Protein AF-A0AAU8J8J9-F1 (afdb_monomer)

InterPro domains:
  IPR025591 RloB-like protein [PF13707] (3-68)

Radius of gyration: 14.96 Å; Cα contacts (8 Å, |Δi|>4): 23; chai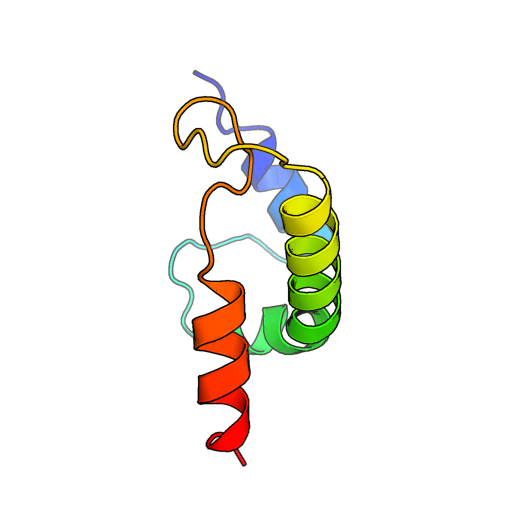ns: 1; bounding box: 39×22×35 Å

Solvent-accessible surface area (backbone atoms only — not comparable to full-atom values): 4708 Å² total; per-residue (Å²): 130,86,63,73,59,61,52,56,52,45,17,67,76,69,76,46,84,75,57,88,88,43,92,59,52,61,71,73,44,50,86,48,44,68,60,51,41,55,51,51,56,54,53,51,71,72,49,95,63,95,40,71,90,80,41,86,71,60,69,65,63,57,57,58,52,58,58,53,56,76,74,64,126

pLDDT: mean 86.57, std 12.04, range [38.16, 96.19]

Sequence (73 aa):
MKNMNCQKKLDSLLGDSYQKNSDNMYERLQKNQATAIKNAEKLLKEYDIIDPTNNNPSTTVHLLVQELNQYIV

Organism: NCBI:txid2792601

Nearest PDB structures (foldseek):
  7edx-assembly1_k  TM=2.619E-01  e=8.015E+00  Homo sapiens

Structure (mmCIF, N/CA/C/O backbone):
data_AF-A0AAU8J8J9-F1
#
_entry.id   AF-A0AAU8J8J9-F1
#
loop_
_atom_site.group_PDB
_atom_site.id
_atom_site.type_symbol
_atom_site.label_atom_id
_atom_site.label_alt_id
_atom_site.label_comp_id
_atom_site.label_asym_id
_atom_site.label_entity_id
_atom_site.label_seq_id
_atom_site.pdbx_PDB_ins_code
_atom_site.Cartn_x
_atom_site.Cartn_y
_atom_site.Cartn_z
_atom_sit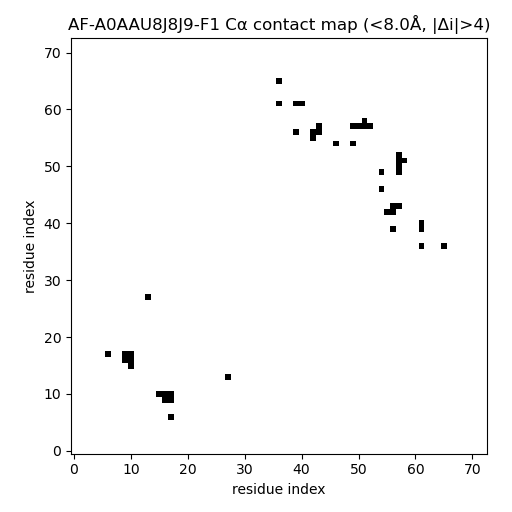e.occupancy
_atom_site.B_iso_or_equiv
_atom_site.auth_seq_id
_atom_site.auth_comp_id
_atom_site.auth_asym_id
_atom_site.auth_atom_id
_atom_site.pdbx_PDB_model_num
ATOM 1 N N . MET A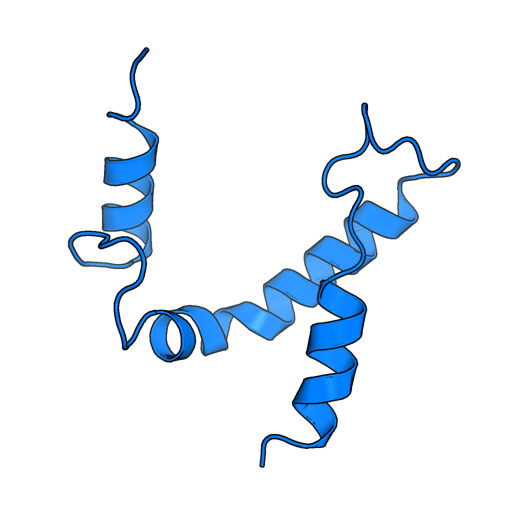 1 1 ? 20.221 0.117 16.140 1.00 38.16 1 MET A N 1
ATOM 2 C CA . MET A 1 1 ? 20.508 1.274 15.254 1.00 38.16 1 MET A CA 1
ATOM 3 C C . MET A 1 1 ? 19.230 2.100 15.107 1.00 38.16 1 MET A C 1
ATOM 5 O O . MET A 1 1 ? 18.153 1.527 15.170 1.00 38.16 1 MET A O 1
ATOM 9 N N . LYS A 1 2 ? 19.335 3.435 15.074 1.00 45.81 2 LYS A N 1
ATOM 10 C CA . LYS A 1 2 ? 18.271 4.419 15.382 1.00 45.81 2 LYS A CA 1
ATOM 11 C C . LYS A 1 2 ? 16.967 4.267 14.561 1.00 45.81 2 LYS A C 1
ATOM 13 O O . LYS A 1 2 ? 16.863 4.816 13.474 1.00 45.81 2 LYS A O 1
ATOM 18 N N . ASN A 1 3 ? 15.920 3.703 15.173 1.00 52.34 3 ASN A N 1
ATOM 19 C CA . ASN A 1 3 ? 14.511 3.831 14.736 1.00 52.34 3 ASN A CA 1
ATOM 20 C C . ASN A 1 3 ? 13.875 5.197 15.090 1.00 52.34 3 ASN A C 1
ATOM 22 O O . ASN A 1 3 ? 12.713 5.458 14.794 1.00 52.34 3 ASN A O 1
ATOM 26 N N . MET A 1 4 ? 14.643 6.091 15.720 1.00 53.66 4 MET A N 1
ATOM 27 C CA . MET A 1 4 ? 14.167 7.336 16.334 1.00 53.66 4 MET A CA 1
ATOM 28 C C . MET A 1 4 ? 13.698 8.404 15.326 1.00 53.66 4 MET A C 1
ATOM 30 O O . MET A 1 4 ? 13.063 9.373 15.730 1.00 53.66 4 MET A O 1
ATOM 34 N N . ASN A 1 5 ? 14.011 8.245 14.033 1.00 70.69 5 ASN A N 1
ATOM 35 C CA . ASN A 1 5 ? 13.637 9.204 12.986 1.00 70.69 5 ASN A CA 1
ATOM 36 C C . ASN A 1 5 ? 12.376 8.778 12.213 1.00 70.69 5 ASN A C 1
ATOM 38 O O . ASN A 1 5 ? 11.544 9.615 11.876 1.00 70.69 5 ASN A O 1
ATOM 42 N N . CYS A 1 6 ? 12.202 7.472 11.980 1.00 76.00 6 CYS A N 1
ATOM 43 C CA . CYS A 1 6 ? 11.026 6.940 11.288 1.00 76.00 6 CYS A CA 1
ATOM 44 C C . CYS A 1 6 ? 9.754 7.171 12.102 1.00 76.00 6 CYS A C 1
ATOM 46 O O . CYS A 1 6 ? 8.772 7.651 11.551 1.00 76.00 6 CYS A O 1
ATOM 48 N N . GLN A 1 7 ? 9.810 6.912 13.413 1.00 86.94 7 GLN A N 1
ATOM 49 C CA . GLN A 1 7 ? 8.686 7.142 14.320 1.00 86.94 7 GLN A CA 1
ATOM 50 C C . GLN A 1 7 ? 8.230 8.604 14.280 1.00 86.94 7 GLN A C 1
ATOM 52 O O . GLN A 1 7 ? 7.093 8.870 13.932 1.00 86.94 7 GLN A O 1
ATOM 57 N N . LYS A 1 8 ? 9.140 9.560 14.504 1.00 90.81 8 LYS A N 1
ATOM 58 C CA . LYS A 1 8 ? 8.806 10.995 14.500 1.00 90.81 8 LYS A CA 1
ATOM 59 C C . LYS A 1 8 ? 8.195 11.467 13.180 1.00 90.81 8 LYS A C 1
ATOM 61 O O . LYS A 1 8 ? 7.298 12.304 13.172 1.00 90.81 8 LYS A O 1
ATOM 66 N N . LYS A 1 9 ? 8.700 10.949 12.055 1.00 91.25 9 LYS A N 1
ATOM 67 C CA . LYS A 1 9 ? 8.159 11.267 10.732 1.00 91.25 9 LYS A CA 1
ATOM 68 C C . LYS A 1 9 ? 6.758 10.690 10.558 1.00 91.25 9 LYS A C 1
ATOM 70 O O . LYS A 1 9 ? 5.892 11.387 10.043 1.00 91.25 9 LYS A O 1
ATOM 75 N N . LEU A 1 10 ? 6.545 9.445 10.983 1.00 91.19 10 LEU A N 1
ATOM 76 C CA . LEU A 1 10 ? 5.222 8.832 10.980 1.00 91.19 10 LEU A CA 1
ATOM 77 C C . LEU A 1 10 ? 4.275 9.634 11.861 1.00 91.19 10 LEU A C 1
ATOM 79 O O . LEU A 1 10 ? 3.251 10.052 11.344 1.00 91.19 10 LEU A O 1
ATOM 83 N N . ASP A 1 11 ? 4.664 9.950 13.097 1.00 93.12 11 ASP A N 1
ATOM 84 C CA . ASP A 1 11 ? 3.843 10.718 14.033 1.00 93.12 11 ASP A CA 1
ATOM 85 C C . ASP A 1 11 ? 3.386 12.048 13.412 1.00 93.12 11 ASP A C 1
ATOM 87 O O . ASP A 1 11 ? 2.207 12.397 13.401 1.00 93.12 11 ASP A O 1
ATOM 91 N N . SER A 1 12 ? 4.325 12.767 12.788 1.00 92.62 12 SER A N 1
ATOM 92 C CA . SER A 1 12 ? 4.042 14.031 12.106 1.00 92.62 12 SER A CA 1
ATOM 93 C C . SER A 1 12 ? 3.112 13.887 10.898 1.00 92.62 12 SER A C 1
ATOM 95 O O . SER A 1 12 ? 2.309 14.784 10.657 1.00 92.62 12 SER A O 1
ATOM 97 N N . LEU A 1 13 ? 3.240 12.820 10.105 1.00 91.44 13 LEU A N 1
ATOM 98 C CA . LEU A 1 13 ? 2.404 12.590 8.916 1.00 91.44 13 LEU A CA 1
ATOM 99 C C . LEU A 1 13 ? 1.000 12.105 9.283 1.00 91.44 13 LEU A C 1
ATOM 101 O O . LEU A 1 13 ? 0.036 12.346 8.559 1.00 91.44 13 LEU A O 1
ATOM 105 N N . LEU A 1 14 ? 0.913 11.388 10.396 1.00 91.00 14 LEU A N 1
ATOM 106 C CA . LEU A 1 14 ? -0.287 10.757 10.913 1.00 91.00 14 LEU A CA 1
ATOM 107 C C . LEU A 1 14 ? -1.096 11.683 11.830 1.00 91.00 14 LEU A C 1
ATOM 109 O O . LEU A 1 14 ? -2.299 11.465 11.984 1.00 91.00 14 LEU A O 1
ATOM 113 N N . GLY A 1 15 ? -0.459 12.721 12.382 1.00 90.81 15 GLY A N 1
ATOM 114 C CA . GLY A 1 15 ? -1.070 13.706 13.275 1.00 90.81 15 GLY A CA 1
ATOM 115 C C . GLY A 1 15 ? -1.241 13.225 14.720 1.00 90.81 15 GLY A C 1
ATOM 116 O O . GLY A 1 15 ? -1.857 13.929 15.515 1.00 90.81 15 GLY A O 1
ATOM 117 N N . ASP A 1 16 ? -0.713 12.049 15.064 1.00 89.56 16 ASP A N 1
ATOM 118 C CA . ASP A 1 16 ? -0.724 11.462 16.408 1.00 89.56 16 ASP A CA 1
ATOM 119 C C . ASP A 1 16 ? 0.503 10.561 16.619 1.00 89.56 16 ASP A C 1
ATOM 121 O O . ASP A 1 16 ? 1.369 10.475 15.758 1.00 89.56 16 ASP A O 1
ATOM 125 N N . SER A 1 17 ? 0.587 9.880 17.762 1.00 91.38 17 SER A N 1
ATOM 126 C CA . SER A 1 17 ? 1.628 8.876 17.987 1.00 91.38 17 SER A CA 1
ATOM 127 C C . SER A 1 17 ? 1.356 7.617 17.160 1.00 91.38 17 SER A C 1
ATOM 129 O O . SER A 1 17 ? 0.390 6.898 17.421 1.00 91.38 17 SER A O 1
ATOM 131 N N . TYR A 1 18 ? 2.254 7.273 16.235 1.00 92.50 18 TYR A N 1
ATOM 132 C CA . TYR A 1 18 ? 2.180 6.019 15.494 1.00 92.50 18 TYR A CA 1
ATOM 133 C C . TYR A 1 18 ? 2.258 4.825 16.448 1.00 92.50 18 TYR A C 1
ATOM 135 O O . TYR A 1 18 ? 3.205 4.671 17.223 1.00 92.50 18 TYR A O 1
ATOM 143 N N . GLN A 1 19 ? 1.283 3.931 16.317 1.00 92.00 19 GLN A N 1
ATOM 144 C CA . GLN A 1 19 ? 1.244 2.644 16.988 1.00 92.00 19 GLN A CA 1
ATOM 145 C C . GLN A 1 19 ? 1.208 1.540 15.932 1.00 92.00 19 GLN A C 1
ATOM 147 O O . GLN A 1 19 ? 0.314 1.486 15.084 1.00 92.00 19 GLN A O 1
ATOM 152 N N . LYS A 1 20 ? 2.188 0.634 15.991 1.00 89.38 20 LYS A N 1
ATOM 153 C CA . LYS A 1 20 ? 2.215 -0.544 15.122 1.00 89.38 20 LYS A CA 1
ATOM 154 C C . LYS A 1 20 ? 0.969 -1.395 15.384 1.00 89.38 20 LYS A C 1
ATOM 156 O O . LYS A 1 20 ? 0.672 -1.685 16.539 1.00 89.38 20 LYS A O 1
ATOM 161 N N . ASN A 1 21 ? 0.301 -1.824 14.312 1.00 91.12 21 ASN A N 1
ATOM 162 C CA . ASN A 1 21 ? -0.930 -2.621 14.361 1.00 91.12 21 ASN A CA 1
ATOM 163 C C . ASN A 1 21 ? -2.085 -1.924 15.105 1.00 91.12 21 ASN A C 1
ATOM 165 O O . ASN A 1 21 ? -2.854 -2.587 15.789 1.00 91.12 21 ASN A O 1
ATOM 169 N N . SER A 1 22 ? -2.181 -0.594 15.022 1.00 93.88 22 SER A N 1
ATOM 170 C CA . SER A 1 22 ? -3.368 0.109 15.514 1.00 93.88 22 SER A CA 1
ATOM 171 C C . SER A 1 22 ? -4.614 -0.333 14.741 1.00 93.88 22 SER A C 1
ATOM 173 O O . SER A 1 22 ? -4.567 -0.411 13.511 1.00 93.88 22 SER A O 1
ATOM 175 N N . ASP A 1 23 ? -5.716 -0.566 15.457 1.00 95.25 23 ASP A N 1
ATOM 176 C CA . ASP A 1 23 ? -6.983 -1.037 14.883 1.00 95.25 23 ASP A CA 1
ATOM 177 C C . ASP A 1 23 ? -7.549 -0.082 13.825 1.00 95.25 23 ASP A C 1
ATOM 179 O O . ASP A 1 23 ? -8.231 -0.523 12.911 1.00 95.25 23 ASP A O 1
ATOM 183 N N . ASN A 1 24 ? -7.227 1.214 13.917 1.00 93.69 24 ASN A N 1
ATOM 184 C CA . ASN A 1 24 ? -7.723 2.247 13.005 1.00 93.69 24 ASN A CA 1
ATOM 185 C C . ASN A 1 24 ? -6.747 2.605 11.866 1.00 93.69 24 ASN A C 1
ATOM 187 O O . ASN A 1 24 ? -6.926 3.605 11.164 1.00 93.69 24 ASN A O 1
ATOM 191 N N . MET A 1 25 ? -5.641 1.864 11.718 1.00 93.44 25 MET A N 1
ATOM 192 C CA . MET A 1 25 ? -4.576 2.236 10.782 1.00 93.44 25 MET A CA 1
ATOM 193 C C . MET A 1 25 ? -5.055 2.210 9.326 1.00 93.44 25 MET A C 1
ATOM 195 O O . MET A 1 25 ? -4.618 3.036 8.521 1.00 93.44 25 MET A O 1
ATOM 199 N N . TYR A 1 26 ? -5.956 1.285 8.985 1.00 91.88 26 TYR A N 1
ATOM 200 C CA . TYR A 1 26 ? -6.498 1.183 7.634 1.00 91.88 26 TYR A CA 1
ATOM 201 C C . TYR A 1 26 ? -7.301 2.436 7.269 1.00 91.88 26 TYR A C 1
ATOM 203 O O . TYR A 1 26 ? -6.990 3.092 6.276 1.00 91.88 26 TYR A O 1
ATOM 211 N N . GLU A 1 27 ? -8.250 2.835 8.110 1.00 92.44 27 GLU A N 1
ATOM 212 C CA . GLU A 1 27 ? -9.134 3.989 7.918 1.00 92.44 27 GLU A CA 1
ATOM 213 C C . GLU A 1 27 ? -8.324 5.278 7.763 1.00 92.44 27 GLU A C 1
ATOM 215 O O . GLU A 1 27 ? -8.588 6.118 6.900 1.00 92.44 27 GLU A O 1
ATOM 220 N N . ARG A 1 28 ? -7.266 5.419 8.564 1.00 92.12 28 ARG A N 1
ATOM 221 C CA . ARG A 1 28 ? -6.379 6.587 8.528 1.00 92.12 28 ARG A CA 1
ATOM 222 C C . ARG A 1 28 ? -5.616 6.717 7.215 1.00 92.12 28 ARG A C 1
ATOM 224 O O . ARG A 1 28 ? -5.363 7.836 6.756 1.00 92.12 28 ARG A O 1
ATOM 231 N N . LEU A 1 29 ? -5.228 5.586 6.628 1.00 93.12 29 LEU A N 1
ATOM 232 C CA . LEU A 1 29 ? -4.447 5.523 5.395 1.00 93.12 29 LEU A CA 1
ATOM 233 C C . LEU A 1 29 ? -5.314 5.395 4.138 1.00 93.12 29 LEU A C 1
ATOM 235 O O . LEU A 1 29 ? -4.819 5.702 3.052 1.00 93.12 29 LEU A O 1
ATOM 239 N N . GLN A 1 30 ? -6.589 5.016 4.266 1.00 93.12 30 GLN A N 1
ATOM 240 C CA . GLN A 1 30 ? -7.503 4.748 3.151 1.00 93.12 30 GLN A CA 1
ATOM 241 C C . GLN A 1 30 ? -7.552 5.908 2.148 1.00 93.12 30 GLN A C 1
ATOM 243 O O . GLN A 1 30 ? -7.409 5.702 0.945 1.00 93.12 30 GLN A O 1
ATOM 248 N N . LYS A 1 31 ? -7.623 7.153 2.636 1.00 93.00 31 LYS A N 1
ATOM 249 C CA . LYS A 1 31 ? -7.618 8.367 1.795 1.00 93.00 31 LYS A CA 1
ATOM 250 C C . LYS A 1 31 ? -6.391 8.504 0.880 1.00 93.00 31 LYS A C 1
ATOM 252 O O . LYS A 1 31 ? -6.457 9.170 -0.147 1.00 93.00 31 LYS A O 1
ATOM 257 N N . ASN A 1 32 ? -5.268 7.891 1.252 1.00 94.44 32 ASN A N 1
ATOM 258 C CA . ASN A 1 32 ? -4.017 7.930 0.496 1.00 94.44 32 ASN A CA 1
ATOM 259 C C . ASN A 1 32 ? -3.829 6.693 -0.397 1.00 94.44 32 ASN A C 1
ATOM 261 O O . ASN A 1 32 ? -2.864 6.645 -1.160 1.00 94.44 32 ASN A O 1
ATOM 265 N N . GLN A 1 33 ? -4.721 5.700 -0.319 1.00 95.19 33 GLN A N 1
ATOM 266 C CA . GLN A 1 33 ? -4.575 4.412 -1.000 1.00 95.19 33 GLN A CA 1
ATOM 267 C C . GLN A 1 33 ? -4.510 4.575 -2.525 1.00 95.19 33 GLN A C 1
ATOM 269 O O . GLN A 1 33 ? -3.623 4.009 -3.159 1.00 95.19 33 GLN A O 1
ATOM 274 N N . ALA A 1 34 ? -5.368 5.415 -3.112 1.00 95.31 34 ALA A N 1
ATOM 275 C CA . ALA A 1 34 ? -5.358 5.687 -4.553 1.00 95.31 34 ALA A CA 1
ATOM 276 C C . ALA A 1 34 ? -4.018 6.286 -5.025 1.00 95.31 34 ALA A C 1
ATOM 278 O O . ALA A 1 34 ? -3.445 5.859 -6.028 1.00 95.31 34 ALA A O 1
ATOM 279 N N . THR A 1 35 ? -3.472 7.239 -4.264 1.00 96.19 35 THR A N 1
ATOM 280 C CA . THR A 1 35 ? -2.154 7.830 -4.537 1.00 96.19 35 THR A CA 1
ATOM 281 C C . THR A 1 35 ? -1.037 6.796 -4.394 1.00 96.19 35 THR A C 1
ATOM 283 O O . THR A 1 35 ? -0.118 6.766 -5.212 1.00 96.19 35 THR A O 1
ATOM 286 N N . ALA A 1 36 ? -1.114 5.929 -3.382 1.00 94.38 36 ALA A N 1
ATOM 287 C CA . ALA A 1 36 ? -0.143 4.860 -3.174 1.00 94.38 36 ALA A CA 1
ATOM 288 C C . ALA A 1 36 ? -0.134 3.860 -4.343 1.00 94.38 36 ALA A C 1
ATOM 290 O O . ALA A 1 36 ? 0.943 3.521 -4.829 1.00 94.38 36 ALA A O 1
ATOM 291 N N . ILE A 1 37 ? -1.311 3.461 -4.842 1.00 94.88 37 ILE A N 1
ATOM 292 C CA . ILE A 1 37 ? -1.458 2.595 -6.024 1.00 94.88 37 ILE A CA 1
ATOM 293 C C . ILE A 1 37 ? -0.818 3.253 -7.251 1.00 94.88 37 ILE A C 1
ATOM 295 O O . ILE A 1 37 ? 0.057 2.655 -7.871 1.00 94.88 37 ILE A O 1
ATOM 299 N N . LYS A 1 38 ? -1.156 4.515 -7.547 1.00 95.38 38 LYS A N 1
ATOM 300 C CA . LYS A 1 38 ? -0.585 5.250 -8.691 1.00 95.38 38 LYS A CA 1
ATOM 301 C C . LYS A 1 38 ? 0.943 5.341 -8.632 1.00 95.38 38 LYS A C 1
ATOM 303 O O . LYS A 1 38 ? 1.621 5.219 -9.651 1.00 95.38 38 LYS A O 1
ATOM 308 N N . ASN A 1 39 ? 1.496 5.573 -7.443 1.00 93.69 39 ASN A N 1
ATOM 309 C CA . ASN A 1 39 ? 2.943 5.631 -7.256 1.00 93.69 39 ASN A CA 1
ATOM 310 C C . ASN A 1 39 ? 3.592 4.254 -7.442 1.00 93.69 39 ASN A C 1
ATOM 312 O O . ASN A 1 39 ? 4.647 4.170 -8.065 1.00 93.69 39 ASN A O 1
ATOM 316 N N . ALA A 1 40 ? 2.960 3.186 -6.947 1.00 92.25 40 ALA A N 1
ATOM 317 C CA . ALA A 1 40 ? 3.445 1.822 -7.126 1.00 92.25 40 ALA A CA 1
ATOM 318 C C . ALA A 1 40 ? 3.439 1.403 -8.605 1.00 92.25 40 ALA A C 1
ATOM 320 O O . ALA A 1 40 ? 4.440 0.880 -9.085 1.00 92.25 40 ALA A O 1
ATOM 321 N N . GLU A 1 41 ? 2.373 1.712 -9.348 1.00 92.38 41 GLU A N 1
ATOM 322 C CA . GLU A 1 41 ? 2.300 1.475 -10.796 1.00 92.38 41 GLU A CA 1
ATOM 323 C C . GLU A 1 41 ? 3.391 2.231 -11.558 1.00 92.38 41 GLU A C 1
ATOM 325 O O . GLU A 1 41 ? 3.986 1.692 -12.490 1.00 92.38 41 GLU A O 1
ATOM 330 N N . LYS A 1 42 ? 3.654 3.490 -11.179 1.00 91.50 42 LYS A N 1
ATOM 331 C 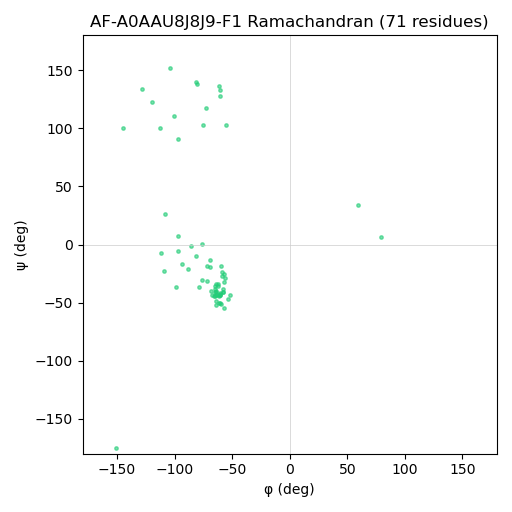CA . LYS A 1 42 ? 4.720 4.288 -11.791 1.00 91.50 42 LYS A CA 1
ATOM 332 C C . LYS A 1 42 ? 6.081 3.630 -11.573 1.00 91.50 42 LYS A C 1
ATOM 334 O O . LYS A 1 42 ? 6.805 3.450 -12.541 1.00 91.50 42 LYS A O 1
ATOM 339 N N . LEU A 1 43 ? 6.399 3.258 -10.334 1.00 89.06 43 LEU A N 1
ATOM 340 C CA . LEU A 1 43 ? 7.678 2.629 -9.999 1.00 89.06 43 LEU A CA 1
ATOM 341 C C . LEU A 1 43 ? 7.836 1.271 -10.689 1.00 89.06 43 LEU A C 1
ATOM 343 O O . LEU A 1 43 ? 8.905 0.979 -11.207 1.00 89.06 43 LEU A O 1
ATOM 347 N N . LEU A 1 44 ? 6.771 0.468 -10.772 1.00 88.12 44 LEU A N 1
ATOM 348 C CA . LEU A 1 44 ? 6.834 -0.833 -11.440 1.00 88.1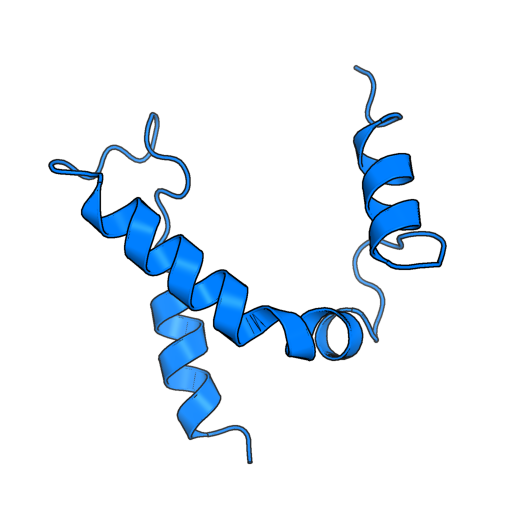2 44 LEU A CA 1
ATOM 349 C C . LEU A 1 44 ? 7.162 -0.705 -12.936 1.00 88.12 44 LEU A C 1
ATOM 351 O O . LEU A 1 44 ? 7.877 -1.544 -13.472 1.00 88.12 44 LEU A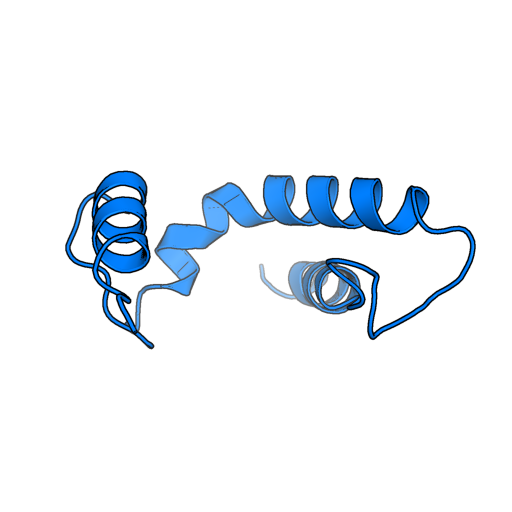 O 1
ATOM 355 N N . LYS A 1 45 ? 6.685 0.358 -13.597 1.00 88.06 45 LYS A N 1
ATOM 356 C CA . LYS A 1 45 ? 7.007 0.659 -15.004 1.00 88.06 45 LYS A CA 1
ATOM 357 C C . LYS A 1 45 ? 8.458 1.086 -15.225 1.00 88.06 45 LYS A C 1
ATOM 359 O O . LYS A 1 45 ? 8.908 1.055 -16.362 1.00 88.06 45 LYS A O 1
ATOM 364 N N . GLU A 1 46 ? 9.162 1.519 -14.181 1.00 86.81 46 GLU A N 1
ATOM 365 C CA . GLU A 1 46 ? 10.571 1.922 -14.270 1.00 86.81 46 GLU A CA 1
ATOM 366 C C . GLU A 1 46 ? 11.522 0.709 -14.241 1.00 86.81 46 GLU A C 1
ATOM 368 O O . GLU A 1 46 ? 12.712 0.862 -14.511 1.00 86.81 46 GLU A O 1
ATOM 373 N N . TYR A 1 47 ? 11.018 -0.495 -13.943 1.00 83.44 47 TYR A N 1
ATOM 374 C CA . TYR A 1 47 ? 11.822 -1.712 -13.881 1.00 83.44 47 TYR A CA 1
ATOM 375 C C . TYR A 1 47 ? 11.681 -2.559 -15.151 1.00 83.44 47 TYR A C 1
ATOM 377 O O . TYR A 1 47 ? 10.658 -3.207 -15.363 1.00 83.44 47 TYR A O 1
ATOM 385 N N . ASP A 1 48 ? 12.747 -2.623 -15.952 1.00 77.06 48 ASP A N 1
ATOM 386 C CA . ASP A 1 48 ? 12.819 -3.499 -17.135 1.00 77.06 48 ASP A CA 1
ATOM 387 C C . ASP A 1 48 ? 12.963 -4.986 -16.762 1.00 77.06 48 ASP A C 1
ATOM 389 O O . ASP A 1 48 ? 12.490 -5.874 -17.472 1.00 77.06 48 ASP A O 1
ATOM 393 N N . ILE A 1 49 ? 13.622 -5.269 -15.634 1.00 80.94 49 ILE A N 1
ATOM 394 C CA . ILE A 1 49 ? 13.827 -6.613 -15.089 1.00 80.94 49 ILE A CA 1
ATOM 395 C C . ILE A 1 49 ? 13.383 -6.603 -13.627 1.00 80.94 49 ILE A C 1
ATOM 397 O O . ILE A 1 49 ? 13.737 -5.709 -12.854 1.00 80.94 4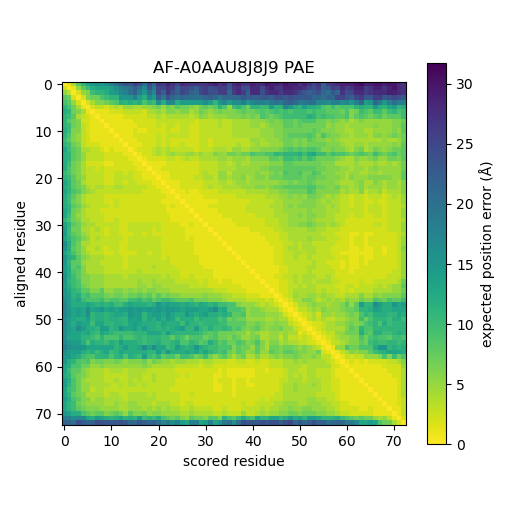9 ILE A O 1
ATOM 401 N N . ILE A 1 50 ? 12.607 -7.614 -13.236 1.00 76.06 50 ILE A N 1
ATOM 402 C CA . ILE A 1 50 ? 12.221 -7.804 -11.839 1.00 76.06 50 ILE A CA 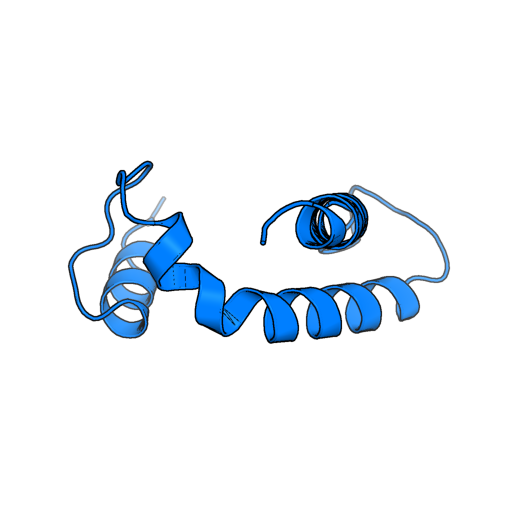1
ATOM 403 C C . ILE A 1 50 ? 13.429 -8.370 -11.088 1.00 76.06 50 ILE A C 1
ATOM 405 O O . ILE A 1 50 ? 13.723 -9.559 -11.183 1.00 76.06 50 ILE A O 1
ATOM 409 N N . ASP A 1 51 ? 14.107 -7.515 -10.326 1.00 81.25 51 ASP A N 1
ATOM 410 C CA . ASP A 1 51 ? 15.142 -7.902 -9.371 1.00 81.25 51 ASP A CA 1
ATOM 411 C C . ASP A 1 51 ? 14.642 -7.610 -7.950 1.00 81.25 51 ASP A C 1
ATOM 413 O O . ASP A 1 51 ? 14.685 -6.465 -7.496 1.00 81.25 51 ASP A O 1
ATOM 417 N N . PRO A 1 52 ? 14.159 -8.626 -7.216 1.00 79.62 52 PRO A N 1
ATOM 418 C CA . PRO A 1 52 ? 13.640 -8.436 -5.869 1.00 79.62 52 PRO A CA 1
ATOM 419 C C . PRO A 1 52 ? 14.636 -7.849 -4.869 1.00 79.62 52 PRO A C 1
ATOM 421 O O . PRO A 1 52 ? 14.204 -7.264 -3.875 1.00 79.62 52 PRO A O 1
ATOM 424 N N . THR A 1 53 ? 15.938 -8.007 -5.125 1.00 83.25 53 THR A N 1
ATOM 425 C CA . THR A 1 53 ? 17.014 -7.532 -4.247 1.00 83.25 53 THR A CA 1
ATOM 426 C C . THR A 1 53 ? 17.243 -6.035 -4.416 1.00 83.25 53 THR A C 1
ATOM 428 O O . THR A 1 53 ? 17.524 -5.348 -3.435 1.00 83.25 53 THR A O 1
ATOM 431 N N . ASN A 1 54 ? 17.113 -5.529 -5.647 1.00 81.00 54 ASN A N 1
ATOM 432 C CA . ASN A 1 54 ? 17.470 -4.154 -6.001 1.00 81.00 54 ASN A CA 1
ATOM 433 C C . ASN A 1 54 ? 16.258 -3.246 -6.292 1.00 81.00 54 ASN A C 1
ATOM 435 O O . ASN A 1 54 ? 16.364 -2.029 -6.137 1.00 81.00 54 ASN A O 1
ATOM 439 N N . ASN A 1 55 ? 15.099 -3.800 -6.659 1.00 81.38 55 ASN A N 1
ATOM 440 C CA . ASN A 1 55 ? 13.892 -3.024 -6.960 1.00 81.38 55 ASN A CA 1
ATOM 441 C C . ASN A 1 55 ? 13.151 -2.632 -5.671 1.00 81.38 55 ASN A C 1
ATOM 443 O O . ASN A 1 55 ? 13.004 -3.429 -4.743 1.00 81.38 55 ASN A O 1
ATOM 447 N N . ASN A 1 56 ? 12.627 -1.405 -5.620 1.00 76.19 56 ASN A N 1
ATOM 448 C CA . ASN A 1 56 ? 11.905 -0.878 -4.464 1.00 76.19 56 ASN A CA 1
ATOM 449 C C . ASN A 1 56 ? 10.743 0.053 -4.883 1.00 76.19 56 ASN A C 1
ATOM 451 O O . ASN A 1 56 ? 10.975 1.238 -5.134 1.00 76.19 56 ASN A O 1
ATOM 455 N N . PRO A 1 57 ? 9.488 -0.437 -4.898 1.00 72.44 57 PRO A N 1
ATOM 456 C CA . PRO A 1 57 ? 9.059 -1.766 -4.469 1.00 72.44 57 PRO A CA 1
ATOM 457 C C . PRO A 1 57 ? 9.314 -2.834 -5.541 1.00 72.44 57 PRO A C 1
ATOM 459 O O . PRO A 1 57 ? 9.017 -2.638 -6.713 1.00 72.44 57 PRO A O 1
ATOM 462 N N . SER A 1 58 ? 9.786 -4.006 -5.120 1.00 75.25 58 SER A N 1
ATOM 463 C CA . SER A 1 58 ? 9.816 -5.218 -5.949 1.00 75.25 58 SER A CA 1
ATOM 464 C C . SER A 1 58 ? 8.511 -6.021 -5.899 1.00 75.25 58 SER A C 1
ATOM 466 O O . SER A 1 58 ? 8.392 -7.061 -6.544 1.00 75.25 58 SER A O 1
ATOM 468 N N . THR A 1 59 ? 7.531 -5.561 -5.114 1.00 83.00 59 THR A N 1
ATOM 469 C CA . THR A 1 59 ? 6.276 -6.274 -4.868 1.00 83.00 59 THR A CA 1
ATOM 470 C C . THR A 1 59 ? 5.107 -5.672 -5.642 1.00 83.00 59 THR A C 1
ATOM 472 O O . THR A 1 59 ? 5.032 -4.472 -5.904 1.00 83.00 59 THR A O 1
ATOM 475 N N . THR A 1 60 ? 4.133 -6.522 -5.957 1.00 91.12 60 THR A N 1
ATOM 476 C CA . THR A 1 60 ? 2.916 -6.172 -6.702 1.00 91.12 60 THR A CA 1
ATOM 477 C C . THR A 1 60 ? 1.667 -6.165 -5.818 1.00 91.12 60 THR A C 1
ATOM 479 O O . THR A 1 60 ? 0.554 -6.332 -6.304 1.00 91.12 60 THR A O 1
ATOM 482 N N . VAL A 1 61 ? 1.817 -5.931 -4.506 1.00 92.69 61 VAL A N 1
ATOM 483 C CA . VAL A 1 61 ? 0.688 -5.905 -3.547 1.00 92.69 61 VAL A CA 1
ATOM 484 C C . VAL A 1 61 ? -0.390 -4.890 -3.948 1.00 92.69 61 VAL A C 1
ATOM 486 O O . VAL A 1 61 ? -1.566 -5.113 -3.681 1.00 92.69 61 VAL A O 1
ATOM 489 N N . HIS A 1 62 ? -0.019 -3.809 -4.641 1.00 92.94 62 HIS A N 1
ATOM 490 C CA . HIS A 1 62 ? -0.982 -2.850 -5.184 1.00 92.94 62 HIS A CA 1
ATOM 491 C C . HIS A 1 62 ? -2.008 -3.500 -6.132 1.00 92.94 62 HIS A C 1
ATOM 493 O O . HIS A 1 62 ? -3.161 -3.090 -6.087 1.00 92.94 62 HIS A O 1
ATOM 499 N N . LEU A 1 63 ? -1.645 -4.551 -6.884 1.00 95.25 63 LEU A N 1
ATOM 500 C CA . LEU A 1 63 ? -2.578 -5.300 -7.741 1.00 95.25 63 LEU A CA 1
ATOM 501 C C . LEU A 1 63 ? -3.639 -6.034 -6.914 1.00 95.25 63 LEU A C 1
ATOM 503 O O . LEU A 1 63 ? -4.823 -5.975 -7.226 1.00 95.25 63 LEU A O 1
ATOM 507 N N . LEU A 1 64 ? -3.220 -6.688 -5.824 1.00 95.69 64 LEU A N 1
ATOM 508 C CA . LEU A 1 64 ? -4.147 -7.350 -4.904 1.00 95.69 64 LEU A CA 1
ATOM 509 C C . LEU A 1 64 ? -5.106 -6.334 -4.279 1.00 95.69 64 LEU A C 1
ATOM 511 O O . LEU A 1 64 ? -6.305 -6.571 -4.207 1.00 95.69 64 LEU A O 1
ATOM 515 N N . VAL A 1 65 ? -4.584 -5.189 -3.843 1.00 94.56 65 VAL A N 1
ATOM 516 C CA . VAL A 1 65 ? -5.404 -4.121 -3.262 1.00 94.56 65 VAL A CA 1
ATOM 517 C C . VAL A 1 65 ? -6.390 -3.554 -4.290 1.00 94.56 65 VAL A C 1
ATOM 519 O O . VAL A 1 65 ? -7.546 -3.329 -3.948 1.00 94.56 65 VAL A O 1
ATOM 522 N N . GLN A 1 66 ? -5.970 -3.358 -5.544 1.00 94.88 66 GLN A N 1
ATOM 523 C CA . GLN A 1 66 ? -6.853 -2.922 -6.633 1.00 94.88 66 GLN A CA 1
ATOM 524 C C . GLN A 1 66 ? -7.989 -3.912 -6.891 1.00 94.88 66 GLN A C 1
ATOM 526 O O . GLN A 1 66 ? -9.127 -3.482 -7.060 1.00 94.88 66 GLN A O 1
ATOM 531 N N . GLU A 1 67 ? -7.698 -5.214 -6.895 1.00 96.12 6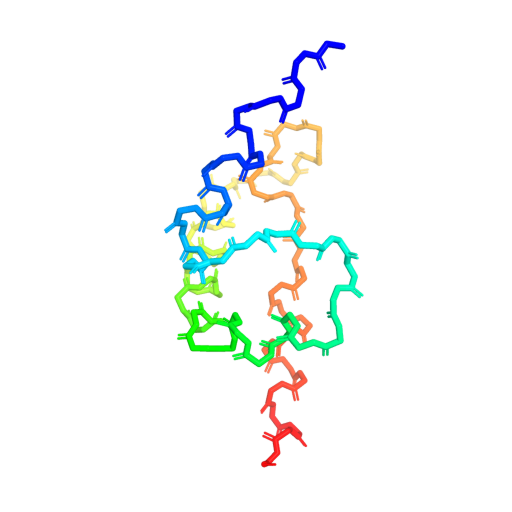7 GLU A N 1
ATOM 532 C CA . GLU A 1 67 ? -8.719 -6.253 -7.049 1.00 96.12 67 GLU A CA 1
ATOM 533 C C . GLU A 1 67 ? -9.693 -6.246 -5.867 1.00 96.12 67 GLU A C 1
ATOM 535 O O . GLU A 1 67 ? -10.902 -6.182 -6.058 1.00 96.12 67 GLU A O 1
ATOM 540 N N . LEU A 1 68 ? -9.184 -6.216 -4.632 1.00 94.81 68 LEU A N 1
ATOM 541 C CA . LEU A 1 68 ? -10.023 -6.209 -3.429 1.00 94.81 68 LEU A CA 1
ATOM 542 C C . LEU A 1 68 ? -10.918 -4.970 -3.336 1.00 94.81 68 LEU A C 1
ATOM 544 O O . LEU A 1 68 ? -12.063 -5.078 -2.903 1.00 94.81 68 LEU A O 1
ATOM 548 N N . ASN A 1 69 ? -10.435 -3.810 -3.784 1.00 92.94 69 ASN A N 1
ATOM 549 C CA . ASN A 1 69 ? -11.221 -2.578 -3.818 1.00 92.94 69 ASN A CA 1
ATOM 550 C C . ASN A 1 69 ? -12.488 -2.692 -4.690 1.00 92.94 69 ASN A C 1
ATOM 552 O O . ASN A 1 69 ? -13.399 -1.893 -4.510 1.00 92.94 69 ASN A O 1
ATOM 556 N N . GLN A 1 70 ? -12.588 -3.673 -5.595 1.00 93.88 70 GLN A N 1
ATOM 557 C CA . GLN A 1 70 ? -13.812 -3.923 -6.371 1.00 93.88 70 GLN A CA 1
ATOM 558 C C . GLN A 1 70 ? -14.948 -4.524 -5.524 1.00 93.88 70 GLN A C 1
ATOM 560 O O . GLN A 1 70 ? -16.107 -4.466 -5.929 1.00 93.88 70 GLN A O 1
ATOM 565 N N . TYR A 1 71 ? -14.631 -5.090 -4.355 1.00 94.19 71 TYR A N 1
ATOM 566 C CA . TYR A 1 71 ? -15.577 -5.803 -3.486 1.00 94.19 71 TYR A CA 1
ATOM 567 C C . TYR A 1 71 ? -15.862 -5.073 -2.166 1.00 94.19 71 TYR A C 1
ATOM 569 O O . TYR A 1 71 ? -16.719 -5.507 -1.397 1.00 94.19 71 TYR A O 1
ATOM 577 N N . ILE A 1 72 ? -15.142 -3.984 -1.886 1.00 82.75 72 ILE A N 1
ATOM 578 C CA . ILE A 1 72 ? -15.313 -3.167 -0.681 1.00 82.75 72 ILE A CA 1
ATOM 579 C C . ILE A 1 72 ? -16.210 -1.983 -1.065 1.00 82.75 72 ILE A C 1
ATOM 581 O O . ILE A 1 72 ? -15.727 -0.971 -1.570 1.00 82.75 72 ILE A O 1
ATOM 585 N N . VAL A 1 73 ? -17.523 -2.179 -0.897 1.00 55.44 73 VAL A N 1
ATOM 586 C CA . VAL A 1 73 ? -18.580 -1.160 -1.060 1.00 55.44 73 VAL A CA 1
ATOM 587 C C . VAL A 1 73 ? -18.671 -0.288 0.186 1.00 55.44 73 VAL A C 1
ATOM 589 O O . VAL A 1 73 ? -18.657 -0.866 1.296 1.00 55.44 73 VAL A O 1
#

Mean predicted aligned error: 6.17 Å

Secondary structure (DSSP, 8-state):
---HHHHHHHHHHHTS---TT-TTHHHHHHHHHHHHHHHHHHHHHT-SS--TTT-TT---HHHHHHHHTTT--

Foldseek 3Di:
DDPPVVQVVCCVVQVHGDDPPDPCPCVSCVVCLVVVLVVVVVQVVVDPDQDVVPRVPSDDVSVVVVVVVVVDD